Protein AF-V5GLN0-F1 (afdb_monomer_lite)

InterPro domains:
  IPR014720 Double-stranded RNA-binding domain [PF00035] (40-99)
  IPR014720 Double-stranded RNA-binding domain [SM00358] (40-103)
  IPR044463 DUS2, double-stranded RNA binding domain [cd19871] (39-103)

pLDDT: mean 90.37, std 9.97, range [58.41, 97.56]

Radius of gyration: 15.18 Å; chains: 1; bounding box: 34×48×30 Å

Organism: Anoplophora glabripennis (NCBI:txid217634)

Structure (mmCIF, N/CA/C/O backbone):
data_AF-V5GLN0-F1
#
_entry.id   AF-V5GLN0-F1
#
loop_
_atom_site.group_PDB
_atom_site.id
_atom_site.type_symbol
_atom_site.label_atom_id
_atom_site.label_alt_id
_atom_site.label_comp_id
_atom_site.label_asym_id
_atom_site.label_entity_id
_atom_site.label_seq_id
_atom_site.pdbx_PDB_ins_code
_atom_site.Cartn_x
_atom_site.Cartn_y
_atom_site.Cartn_z
_atom_site.occupancy
_atom_site.B_iso_or_equiv
_atom_site.auth_seq_id
_atom_site.auth_comp_id
_atom_site.auth_asym_id
_atom_site.auth_atom_id
_atom_site.pdbx_PDB_model_num
ATOM 1 N N . PRO A 1 1 ? 10.477 -40.265 -1.909 1.00 59.22 1 PRO A N 1
ATOM 2 C CA . PRO A 1 1 ? 10.891 -39.183 -2.828 1.00 59.22 1 PRO A CA 1
ATOM 3 C C . PRO A 1 1 ? 10.531 -37.806 -2.240 1.00 59.22 1 PRO A C 1
ATOM 5 O O . PRO A 1 1 ? 9.445 -37.313 -2.502 1.00 59.22 1 PRO A O 1
ATOM 8 N N . ASP A 1 2 ? 11.410 -37.271 -1.381 1.00 58.41 2 ASP A N 1
ATOM 9 C CA . ASP A 1 2 ? 11.465 -35.846 -0.959 1.00 58.41 2 ASP A CA 1
ATOM 10 C C . ASP A 1 2 ? 12.785 -35.539 -0.192 1.00 58.41 2 ASP A C 1
ATOM 12 O O . ASP A 1 2 ? 12.871 -34.648 0.644 1.00 58.41 2 ASP A O 1
ATOM 16 N N . LEU A 1 3 ? 13.831 -36.362 -0.387 1.00 61.69 3 LEU A N 1
ATOM 17 C CA . LEU A 1 3 ? 15.056 -36.360 0.441 1.00 61.69 3 LEU A CA 1
ATOM 18 C C . LEU A 1 3 ? 16.211 -35.544 -0.166 1.00 61.69 3 LEU A C 1
ATOM 20 O O . LEU A 1 3 ? 17.287 -35.490 0.424 1.00 61.69 3 LEU A O 1
ATOM 24 N N . LEU A 1 4 ? 16.006 -34.939 -1.341 1.00 72.00 4 LEU A N 1
ATOM 25 C CA . LEU A 1 4 ? 17.044 -34.220 -2.090 1.00 72.00 4 LEU A CA 1
ATOM 26 C C . LEU A 1 4 ? 16.831 -32.706 -2.146 1.00 72.00 4 LEU A C 1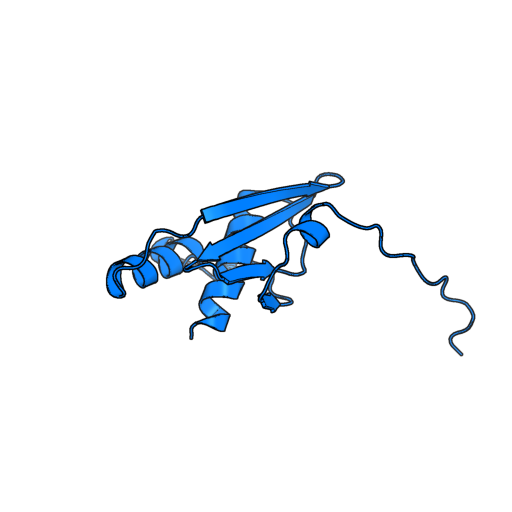
ATOM 28 O O . LEU A 1 4 ? 17.731 -32.007 -2.604 1.00 72.00 4 LEU A O 1
ATOM 32 N N . ASP A 1 5 ? 15.702 -32.186 -1.659 1.00 68.50 5 ASP A N 1
ATOM 33 C CA . ASP A 1 5 ? 15.508 -30.743 -1.598 1.00 68.50 5 ASP A CA 1
ATOM 34 C C . ASP A 1 5 ? 16.152 -30.186 -0.320 1.00 68.50 5 ASP A C 1
ATOM 36 O O . ASP A 1 5 ? 15.675 -30.453 0.792 1.00 68.50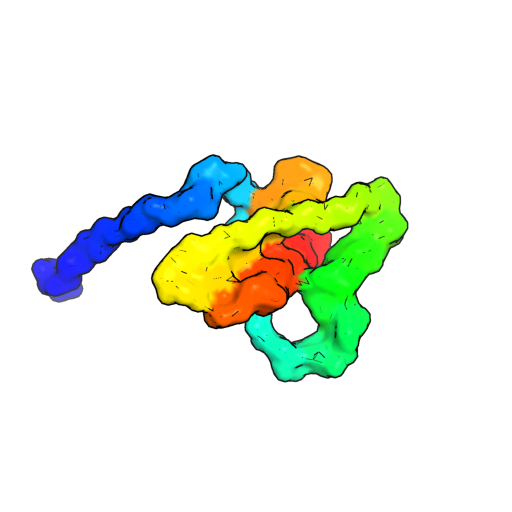 5 ASP A O 1
ATOM 40 N N . PRO A 1 6 ? 17.246 -29.404 -0.421 1.00 69.62 6 PRO A N 1
ATOM 41 C CA . PRO A 1 6 ? 17.791 -28.737 0.745 1.00 69.62 6 PRO A CA 1
ATOM 42 C C . PRO A 1 6 ? 16.705 -27.818 1.304 1.00 69.62 6 PRO A C 1
ATOM 44 O O . PRO A 1 6 ? 16.210 -26.929 0.605 1.00 69.62 6 PRO A O 1
ATOM 47 N N . LYS A 1 7 ? 16.338 -28.016 2.578 1.00 63.56 7 LYS A N 1
ATOM 48 C CA . LYS A 1 7 ? 15.425 -27.123 3.302 1.00 63.56 7 LYS A CA 1
ATOM 49 C C . LYS A 1 7 ? 16.023 -25.719 3.285 1.00 63.56 7 LYS A C 1
ATOM 51 O O . LYS A 1 7 ? 16.858 -25.387 4.126 1.00 63.56 7 LYS A O 1
ATOM 56 N N . ARG A 1 8 ? 15.617 -24.893 2.314 1.00 64.69 8 ARG A N 1
ATOM 57 C CA . ARG A 1 8 ? 16.029 -23.491 2.229 1.00 64.69 8 ARG A CA 1
ATOM 58 C C . ARG A 1 8 ? 15.617 -22.822 3.530 1.00 64.69 8 ARG A C 1
ATOM 60 O O . ARG A 1 8 ? 14.429 -22.652 3.808 1.00 64.69 8 ARG A O 1
ATOM 67 N N . LYS A 1 9 ? 16.609 -22.479 4.350 1.00 62.06 9 LYS A N 1
ATOM 68 C CA . LYS A 1 9 ? 16.400 -21.695 5.561 1.00 62.06 9 LYS A CA 1
ATOM 69 C C . LYS A 1 9 ? 15.874 -20.343 5.088 1.00 62.06 9 LYS A C 1
ATOM 71 O O . LYS A 1 9 ? 16.588 -19.626 4.392 1.00 62.06 9 LYS A O 1
ATOM 76 N N . LYS A 1 10 ? 14.608 -20.035 5.380 1.00 64.44 10 LYS A N 1
ATOM 77 C CA . LYS A 1 10 ? 14.054 -18.712 5.080 1.00 64.44 10 LYS A CA 1
ATOM 78 C C . LYS A 1 10 ? 14.907 -17.692 5.827 1.00 64.44 10 LYS A C 1
ATOM 80 O O . LYS A 1 10 ? 14.984 -17.745 7.055 1.00 64.44 10 LYS A O 1
ATOM 85 N N . GLN A 1 11 ? 15.591 -16.838 5.078 1.00 68.19 11 GLN A N 1
ATOM 86 C CA . GLN A 1 11 ? 16.286 -15.689 5.633 1.00 68.19 11 GLN A CA 1
ATOM 87 C C . GLN A 1 11 ? 15.242 -14.815 6.329 1.00 68.19 11 GLN A C 1
ATOM 89 O O . GLN A 1 11 ? 14.158 -14.598 5.788 1.00 68.19 11 GLN A O 1
ATOM 94 N N . LYS A 1 12 ? 15.527 -14.420 7.571 1.00 70.12 12 LYS A N 1
ATOM 95 C CA . LYS A 1 12 ? 14.633 -13.562 8.344 1.00 70.12 12 LYS A CA 1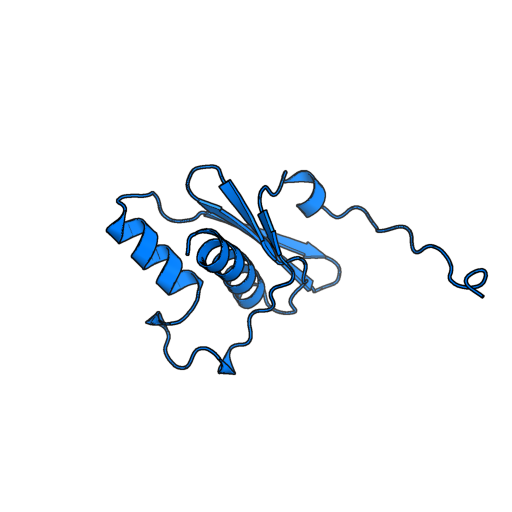
ATOM 96 C C . LYS A 1 12 ? 14.771 -12.153 7.784 1.00 70.12 12 LYS A C 1
ATOM 98 O O . LYS A 1 12 ? 15.873 -11.615 7.784 1.00 70.12 12 LYS A O 1
ATOM 103 N N . THR A 1 13 ? 13.671 -11.609 7.292 1.00 77.62 13 THR A N 1
ATOM 104 C CA . THR A 1 13 ? 13.619 -10.300 6.640 1.00 77.62 13 THR A CA 1
ATOM 105 C C . THR A 1 13 ? 13.145 -9.248 7.644 1.00 77.62 13 THR A C 1
ATOM 107 O O . THR A 1 13 ? 12.423 -9.576 8.588 1.00 77.62 13 THR A O 1
ATOM 110 N N . ASP A 1 14 ? 13.512 -7.976 7.468 1.00 79.81 14 ASP A N 1
ATOM 111 C CA . ASP A 1 14 ? 13.137 -6.905 8.413 1.00 79.81 14 ASP A CA 1
ATOM 112 C C . ASP A 1 14 ? 11.615 -6.759 8.576 1.00 79.81 14 ASP A C 1
ATOM 114 O O . ASP A 1 14 ? 11.113 -6.416 9.648 1.00 79.81 14 ASP A O 1
ATOM 118 N N . ILE A 1 15 ? 10.858 -7.079 7.524 1.00 84.50 15 ILE A N 1
ATOM 119 C CA . ILE A 1 15 ? 9.394 -7.055 7.545 1.00 84.50 15 ILE A CA 1
ATOM 120 C C . ILE A 1 15 ? 8.793 -8.131 8.462 1.00 84.50 15 ILE A C 1
ATOM 122 O O . ILE A 1 15 ? 7.695 -7.939 8.983 1.00 84.50 15 ILE A O 1
ATOM 126 N N . ASP A 1 16 ? 9.502 -9.233 8.728 1.00 81.56 16 ASP A N 1
ATOM 127 C CA . ASP A 1 16 ? 9.031 -10.272 9.652 1.00 81.56 16 ASP A CA 1
ATOM 128 C C . ASP A 1 16 ? 8.973 -9.758 11.104 1.00 81.56 16 ASP A C 1
ATOM 130 O O . ASP A 1 16 ? 8.252 -10.313 11.933 1.00 81.56 16 ASP A O 1
ATOM 134 N N . GLY A 1 17 ? 9.697 -8.676 11.416 1.00 84.44 17 GLY A N 1
ATOM 135 C CA . GLY A 1 17 ? 9.652 -7.993 12.710 1.00 84.44 17 GLY A CA 1
ATOM 136 C C . GLY A 1 17 ? 8.476 -7.026 12.887 1.00 84.44 17 GLY A C 1
ATOM 137 O O . GLY A 1 17 ? 8.240 -6.567 14.000 1.00 84.44 17 GLY A O 1
ATOM 138 N N . GLU A 1 18 ? 7.714 -6.713 11.833 1.00 87.62 18 GLU A N 1
ATOM 139 C CA . GLU A 1 18 ? 6.635 -5.718 11.919 1.00 87.62 18 GLU A CA 1
ATOM 140 C C . GLU A 1 18 ? 5.371 -6.202 12.628 1.00 87.62 18 GLU A C 1
ATOM 142 O O . GLU A 1 18 ? 4.547 -5.373 13.014 1.00 87.62 18 GLU A O 1
ATOM 147 N N . GLY A 1 19 ? 5.180 -7.514 12.778 1.00 89.38 19 GLY A N 1
ATOM 148 C CA . GLY A 1 19 ? 3.923 -8.063 13.290 1.00 89.38 19 GLY A CA 1
ATOM 149 C C . GLY A 1 19 ? 2.755 -7.801 12.334 1.00 89.38 19 GLY A C 1
ATOM 150 O O . GLY A 1 19 ? 1.761 -7.185 12.707 1.00 89.38 19 GLY A O 1
ATOM 151 N N . VAL A 1 20 ? 2.885 -8.225 11.073 1.00 93.12 20 VAL A N 1
ATOM 152 C CA . VAL A 1 20 ? 1.806 -8.101 10.080 1.00 93.12 20 VAL A CA 1
ATOM 153 C C . VAL A 1 20 ? 0.607 -8.957 10.507 1.00 93.12 20 VAL A C 1
ATOM 155 O O . VAL A 1 20 ? 0.746 -10.165 10.684 1.00 93.12 20 VAL A O 1
ATOM 158 N N . HIS A 1 21 ? -0.570 -8.340 10.629 1.00 94.94 21 HIS A N 1
ATOM 159 C CA . HIS A 1 21 ? -1.803 -9.002 11.059 1.00 94.94 21 HIS A CA 1
ATOM 160 C C . HIS A 1 21 ? -2.445 -9.823 9.936 1.00 94.94 21 HIS A C 1
ATOM 162 O O . HIS A 1 21 ? -2.876 -10.951 10.164 1.00 94.94 21 HIS A O 1
ATOM 168 N N . VAL A 1 22 ? -2.468 -9.287 8.712 1.00 95.69 22 VAL A N 1
ATOM 169 C CA . VAL A 1 22 ? -3.065 -9.955 7.548 1.00 95.69 22 VAL A CA 1
ATOM 170 C C . VAL A 1 22 ? -2.043 -10.044 6.421 1.00 95.69 22 VAL A C 1
ATOM 172 O O . VAL A 1 22 ? -1.564 -9.032 5.907 1.00 95.69 22 VAL A O 1
ATOM 175 N N . THR A 1 23 ? -1.717 -11.275 6.021 1.00 95.12 23 THR A N 1
ATOM 176 C CA . THR A 1 23 ? -0.830 -11.548 4.885 1.00 95.12 23 THR A CA 1
ATOM 177 C C . THR A 1 23 ? -1.532 -12.416 3.853 1.00 95.12 23 THR A C 1
ATOM 179 O O . THR A 1 23 ? -2.041 -13.483 4.187 1.00 95.12 23 THR A O 1
ATOM 182 N N . MET A 1 24 ? -1.513 -11.997 2.586 1.00 94.94 24 MET A N 1
ATOM 183 C CA . MET A 1 24 ? -2.107 -12.761 1.482 1.00 94.94 24 MET A CA 1
ATOM 184 C C . MET A 1 24 ? -1.159 -12.878 0.287 1.00 94.94 24 MET A C 1
ATOM 186 O O . MET A 1 24 ? -0.316 -12.012 0.047 1.00 94.94 24 MET A O 1
ATOM 190 N N . LYS A 1 25 ? -1.328 -13.947 -0.498 1.00 92.81 25 LYS A N 1
ATOM 191 C CA . LYS A 1 25 ? -0.613 -14.174 -1.763 1.00 92.81 25 LYS A CA 1
ATOM 192 C C . LYS A 1 25 ? -1.247 -13.361 -2.895 1.00 92.81 25 LYS A C 1
ATOM 194 O O . LYS A 1 25 ? -1.849 -13.923 -3.803 1.00 92.81 25 LYS A O 1
ATOM 199 N N . CYS A 1 26 ? -1.118 -12.038 -2.831 1.00 86.12 26 CYS A N 1
ATOM 200 C CA . CYS A 1 26 ? -1.729 -11.118 -3.794 1.00 86.12 26 CYS A CA 1
ATOM 201 C C . CYS A 1 26 ? -0.663 -10.257 -4.475 1.00 86.12 26 CYS A C 1
ATOM 203 O O . CYS A 1 26 ? 0.047 -9.517 -3.798 1.00 86.12 26 CYS A O 1
ATOM 205 N N . ALA A 1 27 ? -0.544 -10.334 -5.799 1.00 89.00 27 ALA A N 1
ATOM 206 C CA . ALA A 1 27 ? 0.355 -9.480 -6.577 1.00 89.00 27 ALA A CA 1
ATOM 207 C C . ALA A 1 27 ? -0.438 -8.351 -7.243 1.00 89.00 27 ALA A C 1
ATOM 209 O O . ALA A 1 27 ? -1.544 -8.571 -7.743 1.00 89.00 27 ALA A O 1
ATOM 210 N N . PHE A 1 28 ? 0.124 -7.143 -7.266 1.00 94.44 28 PHE A N 1
ATOM 211 C CA . PHE A 1 28 ? -0.497 -6.033 -7.979 1.00 94.44 28 PHE A CA 1
ATOM 212 C C . PHE A 1 28 ? -0.139 -6.102 -9.467 1.00 94.44 28 PHE A C 1
ATOM 214 O O . PHE A 1 28 ? 1.019 -5.959 -9.852 1.00 94.44 28 PHE A O 1
ATOM 221 N N . ILE A 1 29 ? -1.151 -6.269 -10.318 1.00 93.75 29 ILE A N 1
ATOM 222 C CA . ILE A 1 29 ? -0.990 -6.336 -11.772 1.00 93.75 29 ILE A CA 1
ATOM 223 C C . ILE A 1 29 ? -1.631 -5.088 -12.389 1.00 93.75 29 ILE A C 1
ATOM 225 O O . ILE A 1 29 ? -2.853 -5.002 -12.484 1.00 93.75 29 ILE A O 1
ATOM 229 N N . ARG A 1 30 ? -0.816 -4.111 -12.823 1.00 92.25 30 ARG A N 1
ATOM 230 C CA . ARG A 1 30 ? -1.292 -2.789 -13.296 1.00 92.25 30 ARG A CA 1
ATOM 231 C C . ARG A 1 30 ? -2.318 -2.862 -14.431 1.00 92.25 30 ARG A C 1
ATOM 233 O O . ARG A 1 30 ? -3.181 -1.991 -14.495 1.00 92.25 30 ARG A O 1
ATOM 240 N N . VAL A 1 31 ? -2.236 -3.863 -15.310 1.00 94.06 31 VAL A N 1
ATOM 241 C CA . VAL A 1 31 ? -3.184 -4.012 -16.430 1.00 94.06 31 VAL A CA 1
ATOM 242 C C . VAL A 1 31 ? -4.611 -4.327 -15.960 1.00 94.06 31 VAL A C 1
ATOM 244 O O . VAL A 1 31 ? -5.560 -3.965 -16.643 1.00 94.06 31 VAL A O 1
ATOM 247 N N . ASN A 1 32 ? -4.786 -4.885 -14.756 1.00 93.25 32 ASN A N 1
ATOM 248 C CA . ASN A 1 32 ? -6.111 -5.183 -14.198 1.00 93.25 32 ASN A CA 1
ATOM 249 C C . ASN A 1 32 ? -6.840 -3.935 -13.666 1.00 93.25 32 ASN A C 1
ATOM 251 O O . ASN A 1 32 ? -8.009 -4.019 -13.302 1.00 93.25 32 ASN A O 1
ATOM 255 N N . PHE A 1 33 ? -6.162 -2.787 -13.595 1.00 93.12 33 PHE A N 1
ATOM 256 C CA . PHE A 1 33 ? -6.695 -1.542 -13.045 1.00 93.12 33 PHE A CA 1
ATOM 257 C C . PHE A 1 33 ? -6.598 -0.451 -14.106 1.00 93.12 33 PHE A C 1
ATOM 259 O O . PHE A 1 33 ? -5.561 0.191 -14.246 1.00 93.12 33 PHE A O 1
ATOM 266 N N . VAL A 1 34 ? -7.652 -0.279 -14.905 1.00 91.00 34 VAL A N 1
ATOM 267 C CA . VAL A 1 34 ? -7.623 0.610 -16.079 1.00 91.00 34 VAL A CA 1
ATOM 268 C C . VAL A 1 34 ? -7.503 2.076 -15.658 1.00 91.00 34 VAL A C 1
ATOM 270 O O . VAL A 1 34 ? -6.682 2.803 -16.220 1.00 91.00 34 VAL A O 1
ATOM 273 N N . THR A 1 35 ? -8.257 2.488 -14.636 1.00 92.69 35 THR A N 1
ATOM 274 C CA . THR A 1 35 ? -8.296 3.874 -14.154 1.00 92.69 35 THR A CA 1
ATOM 275 C C . THR A 1 35 ? -7.570 4.048 -12.817 1.00 92.69 35 THR A C 1
ATOM 277 O O . THR A 1 35 ? -7.457 3.117 -12.020 1.00 92.69 35 THR A O 1
ATOM 280 N N . ASP A 1 36 ? -7.074 5.255 -12.545 1.00 87.69 36 ASP A N 1
ATOM 281 C CA . ASP A 1 36 ? -6.385 5.559 -11.284 1.00 87.69 36 ASP A CA 1
ATOM 282 C C . ASP A 1 36 ? -7.284 5.463 -10.033 1.00 87.69 36 ASP A C 1
ATOM 284 O O . ASP A 1 36 ? -6.796 4.995 -8.999 1.00 87.69 36 ASP A O 1
ATOM 288 N N . PRO A 1 37 ? -8.584 5.830 -10.079 1.00 92.12 37 PRO A N 1
ATOM 289 C CA . PRO A 1 37 ? -9.518 5.558 -8.986 1.00 92.12 37 PRO A CA 1
ATOM 290 C C . PRO A 1 37 ? 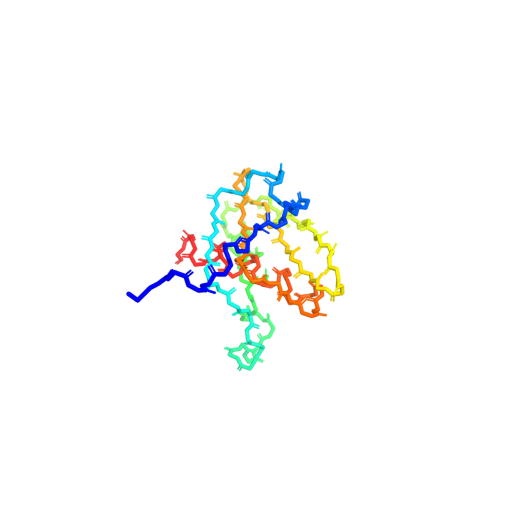-9.687 4.068 -8.679 1.00 92.12 37 PRO A C 1
ATOM 292 O O . PRO A 1 37 ? -9.965 3.713 -7.533 1.00 92.12 37 PRO A O 1
ATOM 295 N N . ASP A 1 38 ? -9.477 3.192 -9.668 1.00 92.81 38 ASP A N 1
ATOM 296 C CA . ASP A 1 38 ? -9.575 1.749 -9.464 1.00 92.81 38 ASP A CA 1
ATOM 297 C C . ASP A 1 38 ? -8.370 1.152 -8.736 1.00 92.81 38 ASP A C 1
ATOM 299 O O . ASP A 1 38 ? -8.452 0.025 -8.239 1.00 92.81 38 ASP A O 1
ATOM 303 N N . LEU A 1 39 ? -7.260 1.891 -8.646 1.00 96.50 39 LEU A N 1
ATOM 304 C CA . LEU A 1 39 ? -6.058 1.410 -7.982 1.00 96.50 39 LEU A CA 1
ATOM 305 C C . LEU A 1 39 ? -6.336 1.091 -6.505 1.00 96.50 39 LEU A C 1
ATOM 307 O O . LEU A 1 39 ? -7.006 1.873 -5.826 1.00 96.50 39 LEU A O 1
ATOM 311 N N . PRO A 1 40 ? -5.756 0.005 -5.965 1.00 96.50 40 PRO A N 1
ATOM 312 C CA . PRO A 1 40 ? -5.970 -0.394 -4.577 1.00 96.50 40 PRO A CA 1
ATOM 313 C C . PRO A 1 40 ? -5.728 0.723 -3.555 1.00 96.50 40 PRO A C 1
ATOM 315 O O . PRO A 1 40 ? -6.556 0.933 -2.673 1.00 96.50 40 PRO A O 1
ATOM 318 N N . LYS A 1 41 ? -4.648 1.507 -3.694 1.00 96.44 41 LYS A N 1
ATOM 319 C CA . LYS A 1 41 ? -4.396 2.662 -2.810 1.00 96.44 41 LYS A CA 1
ATOM 320 C C . LYS A 1 41 ? -5.513 3.704 -2.888 1.00 96.44 41 LYS A C 1
ATOM 322 O O . LYS A 1 41 ? -5.934 4.205 -1.850 1.00 96.44 41 LYS A O 1
ATOM 327 N N . SER A 1 42 ? -5.985 4.026 -4.092 1.00 96.75 42 SER A N 1
ATOM 328 C CA . SER A 1 42 ? -7.057 5.003 -4.310 1.00 96.75 42 SER A CA 1
ATOM 329 C C . SER A 1 42 ? -8.371 4.519 -3.695 1.00 96.75 42 SER A C 1
ATOM 331 O O . SER A 1 42 ? -9.006 5.262 -2.946 1.00 96.75 42 SER A O 1
ATOM 333 N N . LYS A 1 43 ? -8.733 3.248 -3.921 1.00 95.50 43 LYS A N 1
ATOM 334 C CA . LYS A 1 43 ? -9.910 2.618 -3.304 1.00 95.50 43 LYS A CA 1
ATOM 335 C C . LYS A 1 43 ? -9.822 2.611 -1.783 1.00 95.50 43 LYS A C 1
ATOM 337 O O . LYS A 1 43 ? -10.797 2.951 -1.119 1.00 95.50 43 LYS A O 1
ATOM 342 N N . LEU A 1 44 ? -8.655 2.288 -1.227 1.00 96.00 44 LEU A N 1
ATOM 343 C CA . LEU A 1 44 ? -8.454 2.282 0.219 1.00 96.00 44 LEU A CA 1
ATOM 344 C C . LEU A 1 44 ? -8.594 3.688 0.820 1.00 96.00 44 LEU A C 1
ATOM 346 O O . LEU A 1 44 ? -9.225 3.840 1.860 1.00 96.00 44 LEU A O 1
ATOM 350 N N . ILE A 1 45 ? -8.079 4.727 0.154 1.00 96.00 45 ILE A N 1
ATOM 351 C CA . ILE A 1 45 ? -8.259 6.125 0.585 1.00 96.00 45 ILE A CA 1
ATOM 352 C C . ILE A 1 45 ? -9.742 6.513 0.560 1.00 96.00 45 ILE A C 1
ATOM 354 O O . ILE A 1 45 ? -10.243 7.068 1.537 1.00 96.00 45 ILE A O 1
ATOM 358 N N . ALA A 1 46 ? -10.459 6.183 -0.518 1.00 95.38 46 ALA A N 1
ATOM 359 C CA . ALA A 1 46 ? -11.891 6.457 -0.630 1.00 95.38 46 ALA A CA 1
ATOM 360 C C . ALA A 1 46 ? -12.700 5.730 0.459 1.00 95.38 46 ALA A C 1
ATOM 362 O O . ALA A 1 46 ? -13.610 6.309 1.054 1.00 95.38 46 ALA A O 1
ATOM 363 N N . TYR A 1 47 ? -12.327 4.486 0.774 1.00 95.00 47 TYR A N 1
ATOM 364 C CA . TYR A 1 47 ? -12.899 3.728 1.883 1.00 95.00 47 TYR A CA 1
ATOM 365 C C . TYR A 1 47 ? -12.654 4.418 3.231 1.00 95.00 47 TYR A C 1
ATOM 367 O O . TYR A 1 47 ? -13.588 4.558 4.020 1.00 95.00 47 TYR A O 1
ATOM 375 N N . CYS A 1 48 ? -11.437 4.905 3.492 1.00 95.06 48 CYS A N 1
ATOM 376 C CA . CYS A 1 48 ? -11.130 5.619 4.735 1.00 95.06 48 CYS A CA 1
ATOM 377 C C . CYS A 1 48 ? -11.955 6.904 4.858 1.00 95.06 48 CYS A C 1
ATOM 379 O O . CYS A 1 48 ? -12.575 7.134 5.893 1.00 95.06 48 CYS A O 1
ATOM 381 N N . ALA A 1 49 ? -12.059 7.683 3.776 1.00 94.94 49 ALA A N 1
ATOM 382 C CA . ALA A 1 49 ? -12.873 8.896 3.743 1.00 94.94 49 ALA A CA 1
ATOM 383 C C . ALA A 1 49 ? -14.360 8.606 4.023 1.00 94.94 49 ALA A C 1
ATOM 385 O O . ALA A 1 49 ? -14.986 9.301 4.822 1.00 94.94 49 ALA A O 1
ATOM 386 N N . LYS A 1 50 ? -14.918 7.544 3.423 1.00 95.00 50 LYS A N 1
ATOM 387 C CA . LYS A 1 50 ? -16.318 7.136 3.631 1.00 95.00 50 LYS A CA 1
ATOM 388 C C . LYS A 1 50 ? -16.598 6.707 5.075 1.00 95.00 50 LYS A C 1
ATOM 390 O O . LYS A 1 50 ? -17.670 7.000 5.597 1.00 95.00 50 LYS A O 1
ATOM 395 N N . ASN A 1 51 ? -15.644 6.030 5.713 1.00 93.38 51 ASN A N 1
ATOM 396 C CA . ASN A 1 51 ? -15.788 5.490 7.067 1.00 93.38 51 ASN A CA 1
ATOM 397 C C . ASN A 1 51 ? -15.232 6.410 8.168 1.00 93.38 51 ASN A C 1
ATOM 399 O O . ASN A 1 51 ? -15.263 6.038 9.337 1.00 93.38 51 ASN A O 1
ATOM 403 N N . LYS A 1 52 ? -14.751 7.612 7.812 1.00 93.50 52 LYS A N 1
ATOM 404 C CA . LYS A 1 52 ? -14.097 8.564 8.730 1.00 93.50 52 LYS A CA 1
ATOM 405 C C . LYS A 1 52 ? -12.892 7.956 9.464 1.00 93.50 52 LYS A C 1
ATOM 407 O O . LYS A 1 52 ? -12.659 8.253 10.632 1.00 93.50 52 LYS A O 1
ATOM 412 N N . PHE A 1 53 ? -12.146 7.098 8.774 1.00 93.50 53 PHE A N 1
ATOM 413 C CA . PHE A 1 53 ? -10.881 6.559 9.262 1.00 93.50 53 PHE A CA 1
ATOM 414 C C . PHE A 1 53 ? -9.715 7.446 8.848 1.00 93.50 53 PHE A C 1
ATOM 416 O O . PHE A 1 53 ? -9.767 8.132 7.822 1.00 93.50 53 PHE A O 1
ATOM 423 N N . ASP A 1 54 ? -8.640 7.371 9.625 1.00 95.44 54 ASP A N 1
ATOM 424 C CA . ASP A 1 54 ? -7.374 7.978 9.252 1.00 95.44 54 ASP A CA 1
ATOM 425 C C . ASP A 1 54 ? -6.826 7.359 7.963 1.00 95.44 54 ASP A C 1
ATOM 427 O O . ASP A 1 54 ? -7.070 6.195 7.631 1.00 95.44 54 ASP A O 1
ATOM 431 N N . LEU A 1 55 ? -6.047 8.153 7.229 1.00 95.38 55 LEU A N 1
ATOM 432 C CA . LEU A 1 55 ? -5.402 7.679 6.012 1.00 95.38 55 LEU A CA 1
ATOM 433 C C . LEU A 1 55 ? -4.425 6.530 6.322 1.00 95.38 55 LEU A C 1
ATOM 435 O O . LEU A 1 55 ? -3.677 6.596 7.304 1.00 95.38 55 LEU A O 1
ATOM 439 N N . PRO A 1 56 ? -4.364 5.502 5.455 1.00 96.12 56 PRO A N 1
ATOM 440 C CA . PRO A 1 56 ? -3.491 4.359 5.665 1.00 96.12 56 PRO A CA 1
ATOM 441 C C . PRO A 1 56 ? -2.020 4.783 5.606 1.00 96.12 56 PRO A C 1
ATOM 443 O O . PRO A 1 56 ? -1.588 5.474 4.677 1.00 96.12 56 PRO A O 1
ATOM 446 N N . LYS A 1 57 ? -1.231 4.333 6.584 1.00 96.81 57 LYS A N 1
ATOM 447 C CA . LYS A 1 57 ? 0.217 4.582 6.648 1.00 96.81 57 LYS A CA 1
ATOM 448 C C . LYS A 1 57 ? 0.960 3.438 5.973 1.00 96.81 57 LYS A C 1
ATOM 450 O O . LYS A 1 57 ? 0.625 2.280 6.188 1.00 96.81 57 LYS A O 1
ATOM 455 N N . TYR A 1 58 ? 1.985 3.747 5.186 1.00 96.56 58 TYR A N 1
ATOM 456 C CA . TYR A 1 58 ? 2.767 2.732 4.476 1.00 96.56 58 TYR A CA 1
ATOM 457 C C . TYR A 1 58 ? 4.210 2.730 4.956 1.00 96.56 58 TYR A C 1
ATOM 459 O O . TYR A 1 58 ? 4.864 3.773 4.983 1.00 96.56 58 TYR A O 1
ATOM 467 N N . L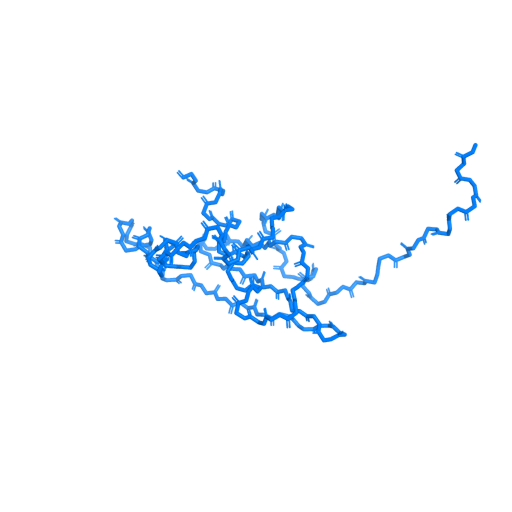YS A 1 59 ? 4.721 1.541 5.268 1.00 96.69 59 LYS A N 1
ATOM 468 C CA . LYS A 1 59 ? 6.144 1.295 5.495 1.00 96.69 59 LYS A CA 1
ATOM 469 C C . LYS A 1 59 ? 6.655 0.345 4.422 1.00 96.69 59 LYS A C 1
ATOM 471 O O . LYS A 1 59 ? 6.065 -0.708 4.204 1.00 96.69 59 LYS A O 1
ATOM 476 N N . VAL A 1 60 ? 7.729 0.725 3.736 1.00 95.88 60 VAL A N 1
ATOM 477 C CA . VAL A 1 60 ? 8.332 -0.080 2.666 1.00 95.88 60 VAL A CA 1
ATOM 478 C C . VAL A 1 60 ? 9.670 -0.627 3.138 1.00 95.88 60 VAL A C 1
ATOM 480 O O . VAL A 1 60 ? 10.488 0.112 3.677 1.00 95.88 60 VAL A O 1
ATOM 483 N N . PHE A 1 61 ? 9.876 -1.908 2.880 1.00 94.94 61 PHE A N 1
ATOM 484 C CA . PHE A 1 61 ? 11.085 -2.674 3.129 1.00 94.94 61 PHE A CA 1
ATOM 485 C C . PHE A 1 61 ? 11.754 -2.976 1.795 1.00 94.94 61 PHE A C 1
ATOM 487 O O . PHE A 1 61 ? 11.067 -3.217 0.798 1.00 94.94 61 PHE A O 1
ATOM 494 N N . ASN A 1 62 ? 13.081 -2.938 1.770 1.00 93.62 62 ASN A N 1
ATOM 495 C CA . ASN A 1 62 ? 13.879 -3.246 0.594 1.00 93.62 62 ASN A CA 1
ATOM 496 C C . ASN A 1 62 ? 14.891 -4.336 0.933 1.00 93.62 62 ASN A C 1
ATOM 498 O O . ASN A 1 62 ? 15.563 -4.241 1.953 1.00 93.62 62 ASN A O 1
ATOM 502 N N . GLU A 1 63 ? 14.995 -5.335 0.064 1.00 91.88 63 GLU A N 1
ATOM 503 C CA . GLU A 1 63 ? 15.948 -6.434 0.197 1.00 91.88 63 GLU A CA 1
ATOM 504 C C . GLU A 1 63 ? 16.344 -6.905 -1.203 1.00 91.88 63 GLU A C 1
ATOM 506 O O . GLU A 1 63 ? 15.478 -7.095 -2.056 1.00 91.88 63 GLU A O 1
ATOM 511 N N . ASP A 1 64 ? 17.646 -7.003 -1.482 1.00 88.00 64 ASP A N 1
ATOM 512 C CA . ASP A 1 64 ? 18.205 -7.461 -2.765 1.00 88.00 64 ASP A CA 1
ATOM 513 C C . ASP A 1 64 ? 17.536 -6.870 -4.025 1.00 88.00 64 ASP A C 1
ATOM 5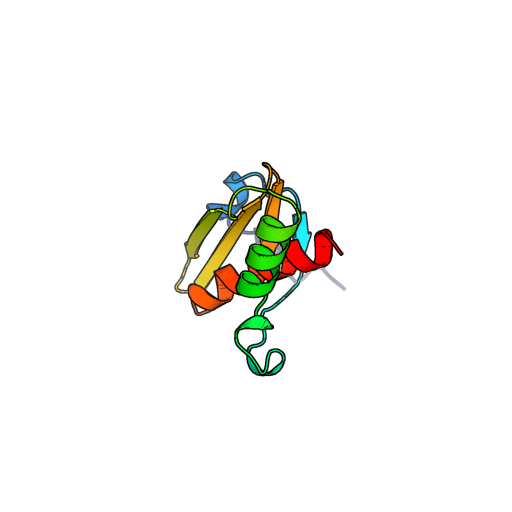15 O O . ASP A 1 64 ? 17.348 -7.545 -5.039 1.00 88.00 64 ASP A O 1
ATOM 519 N N . LYS A 1 65 ? 17.215 -5.565 -3.987 1.00 90.44 65 LYS A N 1
ATOM 520 C CA . LYS A 1 65 ? 16.542 -4.784 -5.058 1.00 90.44 65 LYS A CA 1
ATOM 521 C C . LYS A 1 65 ? 15.044 -5.056 -5.224 1.00 90.44 65 LYS A C 1
ATOM 523 O O . LYS A 1 65 ? 14.427 -4.517 -6.145 1.00 90.44 65 LYS A O 1
ATOM 528 N N . LEU A 1 66 ? 14.450 -5.844 -4.343 1.00 94.19 66 LEU A N 1
ATOM 529 C CA . LEU A 1 66 ? 13.013 -6.024 -4.258 1.00 94.19 66 LEU A CA 1
ATOM 530 C C . LEU A 1 66 ? 12.428 -5.184 -3.124 1.00 94.19 66 LEU A C 1
ATOM 532 O O . LEU A 1 66 ? 13.117 -4.768 -2.197 1.00 94.19 66 LEU A O 1
ATOM 536 N N . PHE A 1 67 ? 11.135 -4.914 -3.216 1.00 95.31 67 PHE A N 1
ATOM 537 C CA . PHE A 1 67 ? 10.386 -4.077 -2.298 1.00 95.31 67 PHE A CA 1
ATOM 538 C C . PHE A 1 67 ? 9.165 -4.823 -1.792 1.00 95.31 67 PHE A C 1
ATOM 540 O O . PHE A 1 67 ? 8.436 -5.445 -2.560 1.00 95.31 67 PHE A O 1
ATOM 547 N N . ARG A 1 68 ? 8.885 -4.689 -0.505 1.00 95.38 68 ARG A N 1
ATOM 548 C CA . ARG A 1 68 ? 7.647 -5.168 0.103 1.00 95.38 68 ARG A CA 1
ATOM 549 C C . ARG A 1 68 ? 7.111 -4.083 1.016 1.00 95.38 68 ARG A C 1
ATOM 551 O O . ARG A 1 68 ? 7.889 -3.357 1.624 1.00 95.38 68 ARG A O 1
ATOM 558 N N . ALA A 1 69 ? 5.797 -3.923 1.087 1.00 96.69 69 ALA A N 1
ATOM 559 C CA . ALA A 1 69 ? 5.195 -2.877 1.904 1.00 96.69 69 ALA A CA 1
ATOM 560 C C . ALA A 1 69 ? 4.256 -3.459 2.956 1.00 96.69 69 ALA A C 1
ATOM 562 O O . ALA A 1 69 ? 3.659 -4.522 2.763 1.00 96.69 69 ALA A O 1
ATOM 563 N N . VAL A 1 70 ? 4.119 -2.726 4.053 1.00 97.44 70 VAL A N 1
ATOM 564 C CA . VAL A 1 70 ? 3.104 -2.921 5.081 1.00 97.44 70 VAL A CA 1
ATOM 565 C C . VAL A 1 70 ? 2.215 -1.686 5.077 1.00 97.44 70 VAL A C 1
ATOM 567 O O . VAL A 1 70 ? 2.715 -0.569 5.215 1.00 97.44 70 VAL A O 1
ATOM 570 N N . ALA A 1 71 ? 0.915 -1.890 4.887 1.00 97.31 71 ALA A N 1
ATOM 571 C CA . ALA A 1 71 ? -0.104 -0.862 5.031 1.00 97.31 71 ALA A CA 1
ATOM 572 C C . ALA A 1 71 ? -0.729 -0.985 6.422 1.00 97.31 71 ALA A C 1
ATOM 574 O O . ALA A 1 71 ? -1.172 -2.067 6.793 1.00 97.31 71 ALA A O 1
ATOM 575 N N . THR A 1 72 ? -0.777 0.105 7.176 1.00 97.12 72 THR A N 1
ATOM 576 C CA . THR A 1 72 ? -1.419 0.166 8.489 1.00 97.12 72 THR A CA 1
ATOM 577 C C . THR A 1 72 ? -2.688 0.993 8.384 1.00 97.12 72 THR A C 1
ATOM 579 O O . THR A 1 72 ? -2.631 2.157 7.984 1.00 97.12 72 THR A O 1
ATOM 582 N N . LEU A 1 73 ? -3.816 0.402 8.764 1.00 96.06 73 LEU A N 1
ATOM 583 C CA . LEU A 1 73 ? -5.121 1.050 8.827 1.00 96.06 73 LEU A CA 1
ATOM 584 C C . LEU A 1 73 ? -5.834 0.600 10.105 1.00 96.06 73 LEU A C 1
ATOM 586 O O . LEU A 1 73 ? -6.009 -0.600 10.302 1.00 96.06 73 LEU A O 1
ATOM 590 N N . ASN A 1 74 ? -6.243 1.557 10.945 1.00 92.31 74 ASN A N 1
ATOM 591 C CA . ASN A 1 74 ? -6.885 1.311 12.246 1.00 92.31 74 ASN A CA 1
ATOM 592 C C . ASN A 1 74 ? -6.113 0.290 13.100 1.00 92.31 74 ASN A C 1
ATOM 594 O O . ASN A 1 74 ? -6.673 -0.710 13.536 1.00 92.31 74 ASN A O 1
ATOM 598 N N . ASP A 1 75 ? -4.800 0.494 13.236 1.00 93.19 75 ASP A N 1
ATOM 599 C CA . ASP A 1 75 ? -3.861 -0.401 13.932 1.00 93.19 75 ASP A CA 1
ATOM 600 C C . ASP A 1 75 ? -3.730 -1.824 13.358 1.00 93.19 75 ASP A C 1
ATOM 602 O O . ASP A 1 75 ? -2.905 -2.608 13.823 1.00 93.19 75 ASP A O 1
ATOM 606 N N . VAL A 1 76 ? -4.441 -2.147 12.274 1.00 95.88 76 VAL A N 1
ATOM 607 C CA . VAL A 1 76 ? -4.279 -3.404 11.543 1.00 95.88 76 VAL A CA 1
ATOM 608 C C . VAL A 1 76 ? -3.248 -3.231 10.428 1.00 95.88 76 VAL A C 1
ATOM 610 O O . VAL A 1 76 ? -3.282 -2.271 9.660 1.00 95.88 76 VAL A O 1
ATOM 613 N N . LYS A 1 77 ? -2.319 -4.183 10.328 1.00 97.19 77 LYS A N 1
ATOM 614 C CA . LYS A 1 77 ? -1.175 -4.196 9.418 1.00 97.19 77 LYS A CA 1
ATOM 615 C C . LYS A 1 77 ? -1.400 -5.254 8.346 1.00 97.19 77 LYS A C 1
ATOM 617 O O . LYS A 1 77 ? -1.542 -6.436 8.659 1.00 97.19 77 LYS A O 1
ATOM 622 N N . TYR A 1 78 ? -1.370 -4.830 7.093 1.00 97.12 78 TYR A N 1
ATOM 623 C CA . TYR A 1 78 ? -1.635 -5.642 5.912 1.00 97.12 78 TYR A CA 1
ATOM 624 C C . TYR A 1 78 ? -0.394 -5.694 5.028 1.00 97.12 78 TYR A C 1
ATOM 626 O O . TYR A 1 78 ? 0.255 -4.672 4.798 1.00 97.12 78 TYR A O 1
ATOM 634 N N . SER A 1 79 ? -0.061 -6.865 4.493 1.00 96.81 79 SER A N 1
ATOM 635 C CA . SER A 1 79 ? 1.043 -7.000 3.541 1.00 96.81 79 SER A CA 1
ATOM 636 C C . SER A 1 79 ? 0.790 -8.116 2.534 1.00 96.81 79 SER A C 1
ATOM 638 O O . SER A 1 79 ? 0.248 -9.168 2.868 1.00 96.81 79 SER A O 1
ATOM 640 N N . SER A 1 80 ? 1.229 -7.924 1.292 1.00 95.62 80 SER A N 1
ATOM 641 C CA . SER A 1 80 ? 1.342 -9.035 0.340 1.00 95.62 80 SER A CA 1
ATOM 642 C C . SER A 1 80 ? 2.480 -9.959 0.758 1.00 95.62 80 SER A C 1
ATOM 644 O O . SER A 1 80 ? 3.463 -9.481 1.303 1.00 95.62 80 SER A O 1
ATOM 646 N N . SER A 1 81 ? 2.403 -11.264 0.497 1.00 93.12 81 SER A N 1
ATOM 647 C CA . SER A 1 81 ? 3.547 -12.174 0.661 1.00 93.12 81 SER A CA 1
ATOM 648 C C . SER A 1 81 ? 4.598 -12.049 -0.449 1.00 93.12 81 SER A C 1
ATOM 650 O O . SER A 1 81 ? 5.649 -12.680 -0.354 1.00 93.12 81 SER A O 1
ATOM 652 N N . TYR A 1 82 ? 4.303 -11.314 -1.525 1.00 93.94 82 TYR A N 1
ATOM 653 C CA . TYR A 1 82 ? 5.203 -11.148 -2.661 1.00 93.94 82 TYR A CA 1
ATOM 654 C C . TYR A 1 82 ? 6.106 -9.927 -2.504 1.00 93.94 82 TYR A C 1
ATOM 656 O O . TYR A 1 82 ? 5.733 -8.907 -1.924 1.00 93.94 82 TYR A O 1
ATOM 664 N N . TRP A 1 83 ? 7.305 -10.063 -3.056 1.00 93.81 83 TRP A N 1
ATOM 665 C CA . TRP A 1 83 ? 8.285 -9.000 -3.192 1.00 93.81 83 TRP A CA 1
ATOM 666 C C . TRP A 1 83 ? 8.232 -8.450 -4.619 1.00 93.81 83 TRP A C 1
ATOM 668 O O . TRP A 1 83 ? 8.222 -9.210 -5.586 1.00 93.81 83 TRP A O 1
ATOM 678 N N . GLU A 1 84 ? 8.202 -7.131 -4.748 1.00 94.56 84 GLU A N 1
ATOM 679 C CA . GLU A 1 84 ? 7.979 -6.416 -6.003 1.00 94.56 84 GLU A CA 1
ATOM 680 C C . GLU A 1 84 ? 9.247 -5.705 -6.473 1.00 94.56 84 GLU A C 1
ATOM 682 O O . GLU A 1 84 ? 10.034 -5.210 -5.675 1.00 94.56 84 GLU A O 1
ATOM 687 N N . LYS A 1 85 ? 9.435 -5.553 -7.785 1.00 93.00 85 LYS A N 1
ATOM 688 C CA . LYS A 1 85 ? 10.584 -4.798 -8.329 1.00 93.00 85 LYS A CA 1
ATOM 689 C C . LYS A 1 85 ? 10.445 -3.278 -8.178 1.00 93.00 85 LYS A C 1
ATOM 691 O O . LYS A 1 85 ? 11.392 -2.543 -8.436 1.00 93.00 85 LYS A O 1
ATOM 696 N N . ASN A 1 86 ? 9.263 -2.790 -7.800 1.00 93.44 86 ASN A N 1
ATOM 697 C CA . ASN A 1 86 ? 8.953 -1.366 -7.718 1.00 93.44 86 ASN A CA 1
ATOM 698 C C . ASN A 1 86 ? 8.291 -1.029 -6.377 1.00 93.44 86 ASN A C 1
ATOM 700 O O . ASN A 1 86 ? 7.262 -1.607 -6.025 1.00 93.44 86 ASN A O 1
ATOM 704 N N . LYS A 1 87 ? 8.825 -0.019 -5.678 1.00 94.69 87 LYS A N 1
ATOM 705 C CA . LYS A 1 87 ? 8.262 0.526 -4.434 1.00 94.69 87 LYS A CA 1
ATOM 706 C C . LYS A 1 87 ? 6.774 0.872 -4.550 1.00 94.69 87 LYS A C 1
ATOM 708 O O . LYS A 1 87 ? 5.996 0.521 -3.668 1.00 94.69 87 LYS A O 1
ATOM 713 N N . ARG A 1 88 ? 6.356 1.520 -5.645 1.00 94.81 88 ARG A N 1
ATOM 714 C CA . ARG A 1 88 ? 4.945 1.885 -5.857 1.00 94.81 88 ARG A CA 1
ATOM 715 C C . ARG A 1 88 ? 4.058 0.646 -5.954 1.00 94.81 88 ARG A C 1
ATOM 717 O O . ARG A 1 88 ? 2.936 0.673 -5.469 1.00 94.81 88 ARG A O 1
ATOM 724 N N . PHE A 1 89 ? 4.552 -0.434 -6.556 1.00 95.62 89 PHE A N 1
ATOM 725 C CA . PHE A 1 89 ? 3.779 -1.668 -6.714 1.00 95.62 89 PHE A CA 1
ATOM 726 C C . PHE A 1 89 ? 3.702 -2.436 -5.397 1.00 95.62 89 PHE A C 1
ATOM 728 O O . PHE A 1 89 ? 2.639 -2.948 -5.073 1.00 95.62 89 PHE A O 1
ATOM 735 N N . ALA A 1 90 ? 4.768 -2.417 -4.591 1.00 96.25 90 ALA A N 1
ATOM 736 C CA . ALA A 1 90 ? 4.741 -2.967 -3.239 1.00 96.25 90 ALA A CA 1
ATOM 737 C C . ALA A 1 90 ? 3.652 -2.304 -2.378 1.00 96.25 90 ALA A C 1
ATOM 739 O O . ALA A 1 90 ? 2.872 -2.993 -1.722 1.00 96.25 90 ALA A O 1
ATOM 740 N N . GLU A 1 91 ? 3.548 -0.971 -2.422 1.00 97.12 91 GLU A N 1
ATOM 741 C CA . GLU A 1 91 ? 2.493 -0.233 -1.715 1.00 97.12 91 GLU A CA 1
ATOM 742 C C . GLU A 1 91 ? 1.092 -0.577 -2.240 1.00 97.12 91 GLU A C 1
ATOM 744 O O . GLU A 1 91 ? 0.177 -0.776 -1.443 1.00 97.12 91 GLU A O 1
ATOM 749 N N . GLN A 1 92 ? 0.918 -0.694 -3.563 1.00 97.56 92 GLN A N 1
ATOM 750 C CA . GLN A 1 92 ? -0.353 -1.138 -4.152 1.00 97.56 92 GLN A CA 1
ATOM 751 C C . GLN A 1 92 ? -0.700 -2.574 -3.743 1.00 97.56 92 GLN A C 1
ATOM 753 O O . GLN A 1 92 ? -1.860 -2.860 -3.469 1.00 97.56 92 GLN A O 1
ATOM 758 N N . GLY A 1 93 ? 0.288 -3.465 -3.647 1.00 96.81 93 GLY A N 1
ATOM 759 C CA . GLY A 1 93 ? 0.104 -4.837 -3.181 1.00 96.81 93 GLY A CA 1
ATOM 760 C C . GLY A 1 93 ? -0.366 -4.900 -1.727 1.00 96.81 93 GLY A C 1
ATOM 761 O O . GLY A 1 93 ? -1.304 -5.627 -1.419 1.00 96.81 93 GLY A O 1
ATOM 762 N N . ALA A 1 94 ? 0.220 -4.099 -0.834 1.00 97.12 94 ALA A N 1
ATOM 763 C CA . ALA A 1 94 ? -0.238 -4.008 0.554 1.00 97.12 94 ALA A CA 1
ATOM 764 C C . ALA A 1 94 ? -1.655 -3.419 0.664 1.00 97.12 94 ALA A C 1
ATOM 766 O O . ALA A 1 94 ? -2.487 -3.947 1.402 1.00 97.12 94 ALA A O 1
ATOM 767 N N . ALA A 1 95 ? -1.954 -2.375 -0.116 1.00 97.31 95 ALA A N 1
ATOM 768 C CA . ALA A 1 95 ? -3.295 -1.801 -0.192 1.00 97.31 95 ALA A CA 1
ATOM 769 C C . ALA A 1 95 ? -4.324 -2.805 -0.733 1.00 97.31 95 ALA A C 1
ATOM 771 O O . ALA A 1 95 ? -5.438 -2.870 -0.231 1.00 97.31 95 ALA A O 1
ATOM 772 N N . LEU A 1 96 ? -3.940 -3.627 -1.716 1.00 97.12 96 LEU A N 1
ATOM 773 C CA . LEU A 1 96 ? -4.793 -4.672 -2.277 1.00 97.12 96 LEU A CA 1
ATOM 774 C C . LEU A 1 96 ? -5.176 -5.707 -1.219 1.00 97.12 96 LEU A C 1
ATOM 776 O O . LEU A 1 96 ? -6.342 -6.074 -1.138 1.00 97.12 96 LEU A O 1
ATOM 780 N N . VAL A 1 97 ? -4.226 -6.137 -0.383 1.00 97.31 97 VAL A N 1
ATOM 781 C CA . VAL A 1 97 ? -4.524 -7.032 0.747 1.00 97.31 97 VAL A CA 1
ATOM 782 C C . VAL A 1 97 ? -5.512 -6.388 1.717 1.00 97.31 97 VAL A C 1
ATOM 784 O O . VAL A 1 97 ? -6.450 -7.056 2.143 1.00 97.31 97 VAL A O 1
ATOM 787 N N . ALA A 1 98 ? -5.354 -5.097 2.021 1.00 96.62 98 ALA A N 1
ATOM 788 C CA . ALA A 1 98 ? -6.304 -4.380 2.868 1.00 96.62 98 ALA A CA 1
ATOM 789 C C . ALA A 1 98 ? -7.703 -4.317 2.233 1.00 96.62 98 ALA A C 1
ATOM 791 O O . ALA A 1 98 ? -8.673 -4.678 2.888 1.00 96.62 98 ALA A O 1
ATOM 792 N N . CYS A 1 99 ? -7.818 -3.946 0.952 1.00 95.56 99 CYS A N 1
ATOM 793 C CA . CYS A 1 99 ? -9.100 -3.932 0.241 1.00 95.56 99 CYS A CA 1
ATOM 794 C C . CYS A 1 99 ? -9.778 -5.307 0.258 1.00 95.56 99 CYS A C 1
ATOM 796 O O . CYS A 1 99 ? -10.942 -5.410 0.614 1.00 95.56 99 CYS A O 1
ATOM 798 N N . VAL A 1 100 ? -9.046 -6.373 -0.074 1.00 95.31 100 VAL A N 1
ATOM 799 C CA . VAL A 1 100 ? -9.602 -7.735 -0.091 1.00 95.31 100 VAL A CA 1
ATOM 800 C C . VAL A 1 100 ? -10.025 -8.190 1.310 1.00 95.31 100 VAL A C 1
ATOM 802 O O . VAL A 1 100 ? -11.027 -8.881 1.446 1.00 95.31 100 VAL A O 1
ATOM 805 N N . SER A 1 101 ? -9.285 -7.802 2.350 1.00 94.94 101 SER A N 1
ATOM 806 C CA . SER A 1 101 ? -9.608 -8.158 3.734 1.00 94.94 101 SER A CA 1
ATOM 807 C C . SER A 1 101 ? -10.808 -7.395 4.302 1.00 94.94 101 SER A C 1
ATOM 809 O O . SER A 1 101 ? -11.429 -7.896 5.236 1.00 94.94 101 SER A O 1
ATOM 811 N N . LEU A 1 102 ? -11.090 -6.187 3.808 1.00 91.94 102 LEU A N 1
ATOM 812 C CA . LEU A 1 102 ? -12.183 -5.332 4.290 1.00 91.94 102 LEU A CA 1
ATOM 813 C C . LEU A 1 102 ? -13.516 -5.599 3.571 1.00 91.94 102 LEU A C 1
ATOM 815 O O . LEU A 1 102 ? -14.562 -5.273 4.132 1.00 91.94 102 LEU A O 1
ATOM 819 N N . GLY A 1 103 ? -13.473 -6.223 2.387 1.00 84.94 103 GLY A N 1
ATOM 820 C CA . GLY A 1 103 ? -14.639 -6.471 1.527 1.00 84.94 103 GLY A CA 1
ATOM 821 C C . GLY A 1 103 ? -15.020 -5.275 0.662 1.00 84.94 103 GLY A C 1
ATOM 822 O O . GLY A 1 103 ? -16.133 -5.330 0.095 1.00 84.94 103 GLY A O 1
#

Foldseek 3Di:
DPPPDDPPDPDDFPVVVVPAPFEEQFFDDVVVQPDPCSQLLNVQQVVCVVVVWDRWDKDWGDDPQWIAIWTATPNHTFTYPDTHNDNVRNVSRRSVRVVVVVD

Sequence (103 aa):
PDLLDPKRKKQKTDIDGEGVHVTMKCAFIRVNFVTDPDLPKSKLIAYCAKNKFDLPKYKVFNEDKLFRAVATLNDVKYSSSYWEKNKRFAEQGAALVACVSLG

Secondary structure (DSSP, 8-state):
--SSS-----PPPGGGGS--SEEE-----GGG--SGGGSHHHHHHHHHHHHTPPPPEEEEEEETTEEEEEEEETTEEEEESS-BSSHHHHHHHHHHHHHHHH-